Protein A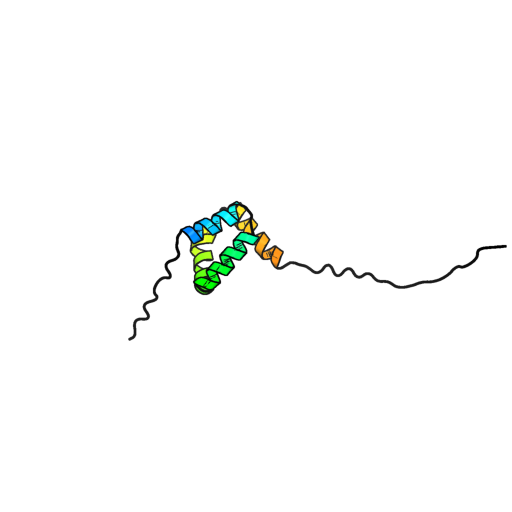F-A0AAP5IFN0-F1 (afdb_monomer)

Structure (mmCIF, N/CA/C/O backbone):
data_AF-A0AAP5IFN0-F1
#
_entry.id   AF-A0AAP5IFN0-F1
#
loop_
_atom_site.group_PDB
_atom_site.id
_atom_site.type_symbol
_atom_site.label_atom_id
_atom_site.label_alt_id
_atom_site.label_comp_id
_atom_site.label_asym_id
_atom_site.label_entity_id
_atom_site.label_seq_id
_atom_site.pdbx_PDB_ins_code
_atom_site.Cartn_x
_atom_site.Cartn_y
_atom_site.Cartn_z
_atom_site.occupancy
_atom_site.B_iso_or_equiv
_atom_site.auth_seq_id
_atom_site.auth_comp_id
_atom_site.auth_asym_id
_atom_site.auth_atom_id
_atom_site.pdbx_PDB_model_num
ATOM 1 N N . MET A 1 1 ? -23.873 18.041 25.443 1.00 43.16 1 MET A N 1
ATOM 2 C CA . MET A 1 1 ? -22.770 17.920 24.468 1.00 43.16 1 MET A CA 1
ATOM 3 C C . MET A 1 1 ? -22.437 16.448 24.371 1.00 43.16 1 MET A C 1
ATOM 5 O O . MET A 1 1 ? -21.922 15.899 25.331 1.00 43.16 1 MET A O 1
ATOM 9 N N . THR A 1 2 ? -22.854 15.780 23.300 1.00 44.12 2 THR A N 1
ATOM 10 C CA . THR A 1 2 ? -22.460 14.391 23.045 1.00 44.12 2 THR A CA 1
ATOM 11 C C . THR A 1 2 ? -21.015 14.394 22.572 1.00 44.12 2 THR A C 1
ATOM 13 O O . THR A 1 2 ? -20.712 14.896 21.492 1.00 44.12 2 THR A O 1
ATOM 16 N N . GLU A 1 3 ? -20.132 13.901 23.430 1.00 53.25 3 GLU A N 1
ATOM 17 C CA . GLU A 1 3 ? -18.732 13.643 23.126 1.00 53.25 3 GLU A CA 1
ATOM 18 C C . GLU A 1 3 ? -18.677 12.540 22.065 1.00 53.25 3 GLU A C 1
ATOM 20 O O . GLU A 1 3 ? -18.995 11.381 22.333 1.00 53.25 3 GLU A O 1
ATOM 25 N N . VAL A 1 4 ? -18.351 12.911 20.826 1.00 56.00 4 VAL A N 1
ATOM 26 C CA . VAL A 1 4 ? -18.036 11.937 19.782 1.00 56.00 4 VAL A CA 1
ATOM 27 C C . VAL A 1 4 ? -16.671 11.371 20.151 1.00 56.00 4 VAL A C 1
ATOM 29 O O . VAL A 1 4 ? -15.640 11.963 19.843 1.00 56.00 4 VAL A O 1
ATOM 32 N N . GLN A 1 5 ? -16.659 10.260 20.882 1.00 49.22 5 GLN A N 1
ATOM 33 C CA . GLN A 1 5 ? -15.445 9.489 21.103 1.00 49.22 5 GLN A CA 1
ATOM 34 C C . GLN A 1 5 ? -14.997 8.953 19.742 1.00 49.22 5 GLN A C 1
ATOM 36 O O . GLN A 1 5 ? -15.525 7.959 19.250 1.00 49.22 5 GLN A O 1
ATOM 41 N N . ALA A 1 6 ? -14.051 9.646 19.107 1.00 58.50 6 ALA A N 1
ATOM 42 C CA . ALA A 1 6 ? -13.324 9.126 17.962 1.00 58.50 6 ALA A CA 1
ATOM 43 C C . ALA A 1 6 ? -12.502 7.930 18.457 1.00 58.50 6 ALA A C 1
ATOM 45 O O . ALA A 1 6 ? -11.378 8.074 18.937 1.00 58.50 6 ALA A O 1
ATOM 46 N N . THR A 1 7 ? -13.099 6.742 18.435 1.00 59.16 7 THR A N 1
ATOM 47 C CA . THR A 1 7 ? -12.388 5.502 18.728 1.00 59.16 7 THR A CA 1
ATOM 48 C C . THR A 1 7 ? -11.307 5.339 17.673 1.00 59.16 7 THR A C 1
ATOM 50 O O . THR A 1 7 ? -11.614 5.094 16.508 1.00 59.16 7 THR A O 1
ATOM 53 N N . ALA A 1 8 ? -10.046 5.516 18.068 1.00 68.12 8 ALA A N 1
ATOM 54 C CA . ALA A 1 8 ? -8.914 5.310 17.180 1.00 68.12 8 ALA A CA 1
ATOM 55 C C . ALA A 1 8 ? -8.948 3.873 16.643 1.00 68.12 8 ALA A C 1
ATOM 57 O O . ALA A 1 8 ? -8.896 2.915 17.419 1.00 68.12 8 ALA A O 1
ATOM 58 N N . THR A 1 9 ? -9.047 3.722 15.322 1.00 79.38 9 THR A N 1
ATOM 59 C CA . THR A 1 9 ? -9.070 2.411 14.671 1.00 79.38 9 THR A CA 1
ATOM 60 C C . THR A 1 9 ? -7.762 1.680 14.965 1.00 79.38 9 THR A C 1
ATOM 62 O O . THR A 1 9 ? -6.685 2.087 14.526 1.00 79.38 9 THR A O 1
ATOM 65 N N . GLN A 1 10 ? -7.838 0.601 15.746 1.00 87.69 10 GLN A N 1
ATOM 66 C CA . GLN A 1 10 ? -6.677 -0.223 16.062 1.00 87.69 10 GLN A CA 1
ATOM 67 C C . GLN A 1 10 ? -6.343 -1.118 14.871 1.00 87.69 10 GLN A C 1
ATOM 69 O O . GLN A 1 10 ? -7.049 -2.079 14.573 1.00 87.69 10 GLN A O 1
ATOM 74 N N . ILE A 1 11 ? -5.242 -0.794 14.201 1.00 90.44 11 ILE A N 1
ATOM 75 C CA . ILE A 1 11 ? -4.731 -1.564 13.071 1.00 90.44 11 ILE A CA 1
ATOM 76 C C . ILE A 1 11 ? -3.602 -2.472 13.571 1.00 90.44 11 ILE A C 1
ATOM 78 O O . ILE A 1 11 ? -2.628 -1.968 14.144 1.00 90.44 11 ILE A O 1
ATOM 82 N N . PRO A 1 12 ? -3.694 -3.796 13.363 1.00 92.56 12 PRO A N 1
ATOM 83 C CA . PRO A 1 12 ? -2.622 -4.718 13.706 1.00 92.56 12 PRO A CA 1
ATOM 84 C C . PRO A 1 12 ? -1.321 -4.373 12.975 1.00 92.56 12 PRO A C 1
ATOM 86 O O . PRO A 1 12 ? -1.317 -4.117 11.773 1.00 92.56 12 PRO A O 1
ATOM 89 N N . VAL A 1 13 ? -0.186 -4.449 13.672 1.00 91.12 13 VAL A N 1
ATOM 90 C CA . VAL A 1 13 ? 1.139 -4.221 13.059 1.00 91.12 13 VAL A CA 1
ATOM 91 C C . VAL A 1 13 ? 1.429 -5.238 11.946 1.00 91.12 13 VAL A C 1
ATOM 93 O O . VAL A 1 13 ? 2.147 -4.928 11.000 1.00 91.12 13 VAL A O 1
ATOM 96 N N . SER A 1 14 ? 0.823 -6.427 12.008 1.00 93.88 14 SER A N 1
ATOM 97 C CA . SER A 1 14 ? 0.912 -7.433 10.948 1.00 93.88 14 SER A CA 1
ATOM 98 C C . SER A 1 14 ? 0.409 -6.925 9.594 1.00 93.88 14 SER A C 1
ATOM 100 O O . SER A 1 14 ? 0.979 -7.309 8.579 1.00 93.88 14 SER A O 1
ATOM 102 N N . GLU A 1 15 ? -0.597 -6.041 9.552 1.00 93.81 15 GLU A N 1
ATOM 103 C CA . GLU A 1 15 ? -1.078 -5.431 8.299 1.00 93.81 15 GLU A CA 1
ATOM 104 C C . GLU A 1 15 ? 0.034 -4.581 7.658 1.00 93.81 15 GLU A C 1
ATOM 106 O O . GLU A 1 15 ? 0.339 -4.726 6.475 1.00 93.81 15 GLU A O 1
ATOM 111 N N . LEU A 1 16 ? 0.727 -3.772 8.469 1.00 93.38 16 LEU A N 1
ATOM 112 C CA . LEU A 1 16 ? 1.866 -2.962 8.024 1.00 93.38 16 LEU A CA 1
ATOM 113 C C . LEU A 1 16 ? 3.022 -3.822 7.525 1.00 93.38 16 LEU A C 1
ATOM 115 O O . LEU A 1 16 ? 3.526 -3.580 6.432 1.00 93.38 16 LEU A O 1
ATOM 119 N N . ILE A 1 17 ? 3.423 -4.828 8.304 1.00 94.56 17 ILE A N 1
ATOM 120 C CA . ILE A 1 17 ? 4.523 -5.723 7.927 1.00 94.56 17 ILE A CA 1
ATOM 121 C C . ILE A 1 17 ? 4.211 -6.390 6.588 1.00 94.56 17 ILE A C 1
ATOM 123 O O . ILE A 1 17 ? 5.049 -6.365 5.696 1.00 94.56 17 ILE A O 1
ATOM 127 N N . THR A 1 18 ? 2.997 -6.915 6.414 1.00 95.81 18 THR A N 1
ATOM 128 C CA . THR A 1 18 ? 2.620 -7.632 5.188 1.00 95.81 18 THR A CA 1
ATOM 129 C C . THR A 1 18 ? 2.662 -6.717 3.958 1.00 95.81 18 THR A C 1
ATOM 131 O O . THR A 1 18 ? 3.158 -7.121 2.905 1.00 95.81 18 THR A O 1
ATOM 134 N N . MET A 1 19 ? 2.219 -5.461 4.086 1.00 95.44 19 MET A N 1
ATOM 135 C CA . MET A 1 19 ? 2.329 -4.480 3.000 1.00 95.44 19 MET A CA 1
ATOM 136 C C . MET A 1 19 ? 3.777 -4.089 2.700 1.00 95.44 19 MET A C 1
ATOM 138 O O . MET A 1 19 ? 4.163 -4.030 1.533 1.00 95.44 19 MET A O 1
ATOM 142 N N . LEU A 1 20 ? 4.592 -3.859 3.733 1.00 95.00 20 LEU A N 1
ATOM 143 C CA . LEU A 1 20 ? 6.015 -3.559 3.568 1.00 95.00 20 LEU A CA 1
ATOM 144 C C . LEU A 1 20 ? 6.759 -4.725 2.904 1.00 95.00 20 LEU A C 1
ATOM 146 O O . LEU A 1 20 ? 7.565 -4.490 2.006 1.00 95.00 20 LEU A O 1
ATOM 150 N N . THR A 1 21 ? 6.449 -5.972 3.269 1.00 95.69 21 THR A N 1
ATOM 151 C CA . THR A 1 21 ? 6.986 -7.173 2.614 1.00 95.69 21 THR A CA 1
ATOM 152 C C . THR A 1 21 ? 6.611 -7.208 1.135 1.00 95.69 21 THR A C 1
ATOM 154 O O . THR A 1 21 ? 7.493 -7.364 0.297 1.00 95.69 21 THR A O 1
ATOM 157 N N . ALA A 1 22 ? 5.345 -6.963 0.779 1.00 95.94 22 ALA A N 1
ATOM 158 C CA . ALA A 1 22 ? 4.929 -6.931 -0.626 1.00 95.94 22 ALA A CA 1
ATOM 159 C C . ALA A 1 22 ? 5.681 -5.861 -1.445 1.00 95.94 22 ALA A C 1
ATOM 161 O O . ALA A 1 22 ? 6.031 -6.095 -2.604 1.00 95.94 22 ALA A O 1
ATOM 162 N N . ILE A 1 23 ? 5.964 -4.700 -0.845 1.00 94.69 23 ILE A N 1
ATOM 163 C CA . ILE A 1 23 ? 6.741 -3.624 -1.480 1.00 94.69 23 ILE A CA 1
ATOM 164 C C . ILE A 1 23 ? 8.225 -4.000 -1.606 1.00 94.69 23 ILE A C 1
ATOM 166 O O . ILE A 1 23 ? 8.839 -3.736 -2.647 1.00 94.69 23 ILE A O 1
ATOM 170 N N . SER A 1 24 ? 8.791 -4.625 -0.571 1.00 93.81 24 SER A N 1
ATOM 171 C CA . SER A 1 24 ? 10.160 -5.156 -0.573 1.00 93.81 24 SER A CA 1
ATOM 172 C C . SER A 1 24 ? 10.346 -6.183 -1.692 1.00 93.81 24 SER A C 1
ATOM 174 O O . SER A 1 24 ? 11.297 -6.091 -2.465 1.00 93.81 24 SER A O 1
ATOM 176 N N . ASP A 1 25 ? 9.377 -7.084 -1.855 1.00 95.94 25 ASP A N 1
ATOM 177 C CA . ASP A 1 25 ? 9.382 -8.137 -2.875 1.00 95.94 25 ASP A CA 1
ATOM 178 C C . ASP A 1 25 ? 9.007 -7.627 -4.276 1.00 95.94 25 ASP A C 1
ATOM 180 O O . ASP A 1 25 ? 8.904 -8.409 -5.222 1.00 95.94 25 ASP A O 1
ATOM 184 N N . ARG A 1 26 ? 8.783 -6.313 -4.434 1.00 94.50 26 ARG A N 1
ATOM 185 C CA . ARG A 1 26 ? 8.349 -5.676 -5.691 1.00 94.50 26 ARG A CA 1
ATOM 186 C C . ARG A 1 26 ? 7.079 -6.313 -6.270 1.00 94.50 26 ARG A C 1
ATOM 188 O O . ARG A 1 26 ? 6.867 -6.323 -7.483 1.00 94.50 26 ARG A O 1
ATOM 195 N N . ASN A 1 27 ? 6.205 -6.818 -5.402 1.00 95.75 27 ASN A N 1
ATOM 196 C CA . ASN A 1 27 ? 4.985 -7.514 -5.784 1.00 95.75 27 ASN A CA 1
ATOM 197 C C . ASN A 1 27 ? 3.780 -6.566 -5.730 1.00 95.75 27 ASN A C 1
ATOM 199 O O . ASN A 1 27 ? 3.030 -6.514 -4.752 1.00 95.75 27 ASN A O 1
A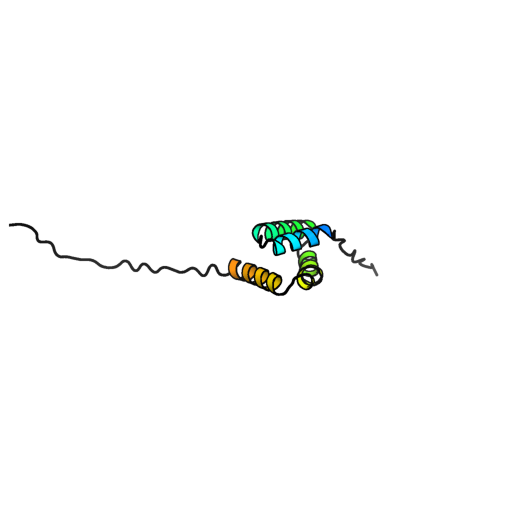TOM 203 N N . TYR A 1 28 ? 3.591 -5.804 -6.810 1.00 93.88 28 TYR A N 1
ATOM 204 C CA . TYR A 1 28 ? 2.513 -4.815 -6.892 1.00 93.88 28 TYR A CA 1
ATOM 205 C C . TYR A 1 28 ? 1.115 -5.449 -6.848 1.00 93.88 28 TYR A C 1
ATOM 207 O O . TYR A 1 28 ? 0.203 -4.904 -6.229 1.00 93.88 28 TYR A O 1
ATOM 215 N N . THR A 1 29 ? 0.953 -6.633 -7.442 1.00 94.19 29 THR A N 1
ATOM 216 C CA . THR A 1 29 ? -0.315 -7.374 -7.430 1.00 94.19 29 THR A CA 1
ATOM 217 C C . THR A 1 29 ? -0.737 -7.729 -6.007 1.00 94.19 29 THR A C 1
ATOM 219 O O . THR A 1 29 ? -1.886 -7.495 -5.634 1.00 94.19 29 THR A O 1
ATOM 222 N N . LEU A 1 30 ? 0.191 -8.247 -5.195 1.00 95.44 30 LEU A N 1
ATOM 223 C CA . LEU A 1 30 ? -0.075 -8.547 -3.790 1.00 95.44 30 LEU A CA 1
ATOM 224 C C . LEU A 1 30 ? -0.369 -7.270 -2.998 1.00 95.44 30 LEU A C 1
ATOM 226 O O . LEU A 1 30 ? -1.339 -7.234 -2.246 1.00 95.44 30 LEU A O 1
ATOM 230 N N . PHE A 1 31 ? 0.410 -6.206 -3.212 1.00 95.38 31 PHE A N 1
ATOM 231 C CA . PHE A 1 31 ? 0.169 -4.916 -2.566 1.00 95.38 31 PHE A CA 1
ATOM 232 C C . PHE A 1 31 ? -1.258 -4.395 -2.823 1.00 95.38 31 PHE A C 1
ATOM 234 O O . PHE A 1 31 ? -1.945 -4.009 -1.882 1.00 95.38 31 PHE A O 1
ATOM 241 N N . ARG A 1 32 ? -1.754 -4.465 -4.067 1.00 95.25 32 ARG A N 1
ATOM 242 C CA . ARG A 1 32 ? -3.126 -4.047 -4.417 1.00 95.25 32 ARG A CA 1
ATOM 243 C C . ARG A 1 32 ? -4.208 -4.916 -3.784 1.00 95.25 32 ARG A C 1
ATOM 245 O O . ARG A 1 32 ? -5.258 -4.399 -3.408 1.00 95.25 32 ARG A O 1
ATOM 252 N N . GLN A 1 33 ? -3.969 -6.220 -3.650 1.00 96.56 33 GLN A N 1
ATOM 253 C CA . GLN A 1 33 ? -4.895 -7.108 -2.940 1.00 96.56 33 GLN A CA 1
ATOM 254 C C . GLN A 1 33 ? -4.973 -6.749 -1.453 1.00 96.56 33 GLN A C 1
ATOM 256 O O . GLN A 1 33 ? -6.072 -6.660 -0.907 1.00 96.56 33 GLN A O 1
ATOM 261 N N . LEU A 1 34 ? -3.823 -6.490 -0.822 1.00 96.31 34 LEU A N 1
ATOM 262 C CA . LEU A 1 34 ? -3.749 -6.067 0.576 1.00 96.31 34 LEU A CA 1
ATOM 263 C C . LEU A 1 34 ? -4.424 -4.708 0.784 1.00 96.31 34 LEU A C 1
ATOM 265 O O . LEU A 1 34 ? -5.226 -4.576 1.700 1.00 96.31 34 LEU A O 1
ATOM 269 N N . GLU A 1 35 ? -4.172 -3.727 -0.088 1.00 95.00 35 GLU A N 1
ATOM 270 C CA . GLU A 1 35 ? -4.856 -2.427 -0.071 1.00 95.00 35 GLU A CA 1
ATOM 271 C C . GLU A 1 35 ? -6.379 -2.598 -0.172 1.00 95.00 35 GLU A C 1
ATOM 273 O O . GLU A 1 35 ? -7.120 -2.071 0.655 1.00 95.00 35 GLU A O 1
ATOM 278 N N . SER A 1 36 ? -6.864 -3.377 -1.145 1.00 95.94 36 SER A N 1
ATOM 279 C CA . SER A 1 36 ? -8.302 -3.596 -1.324 1.00 95.94 36 SER A CA 1
ATOM 280 C C . SER A 1 36 ? -8.936 -4.295 -0.120 1.00 95.94 36 SER A C 1
ATOM 282 O O . SER A 1 36 ? -10.040 -3.931 0.286 1.00 95.94 36 SER A O 1
ATOM 284 N N . ALA A 1 37 ? -8.259 -5.292 0.457 1.00 96.50 37 ALA A N 1
ATOM 285 C CA . ALA A 1 37 ? -8.730 -5.986 1.652 1.00 96.50 37 ALA A CA 1
ATOM 286 C C . ALA A 1 37 ? -8.743 -5.056 2.873 1.00 96.50 37 ALA A C 1
ATOM 288 O O . ALA A 1 37 ? -9.688 -5.082 3.661 1.00 96.50 37 ALA A O 1
ATOM 289 N N . PHE A 1 38 ? -7.727 -4.202 3.002 1.00 95.56 38 PHE A N 1
ATOM 290 C CA . PHE A 1 38 ? -7.619 -3.215 4.067 1.00 95.56 38 PHE A CA 1
ATOM 291 C C . PHE A 1 38 ? -8.746 -2.181 3.986 1.00 95.56 38 PHE A C 1
ATOM 293 O O . PHE A 1 38 ? -9.474 -1.989 4.959 1.00 95.56 38 PHE A O 1
ATOM 300 N N . VAL A 1 39 ? -8.950 -1.567 2.816 1.00 95.06 39 VAL A N 1
ATOM 301 C CA . VAL A 1 39 ? -10.025 -0.587 2.582 1.00 95.06 39 VAL A CA 1
ATOM 302 C C . VAL A 1 39 ? -11.395 -1.219 2.821 1.00 95.06 39 VAL A C 1
ATOM 304 O O . VAL A 1 39 ? -12.249 -0.602 3.450 1.00 95.06 39 VAL A O 1
ATOM 307 N N . SER A 1 40 ? -11.602 -2.471 2.399 1.00 95.69 40 SER A N 1
ATOM 308 C CA . SER A 1 40 ? -12.860 -3.184 2.651 1.00 95.69 40 SER A CA 1
ATOM 309 C C . SER A 1 40 ? -13.133 -3.433 4.138 1.00 95.69 40 SER A C 1
ATOM 311 O O . SER A 1 40 ? -14.293 -3.605 4.509 1.00 95.69 40 SER A O 1
ATOM 313 N N . ARG A 1 41 ? -12.095 -3.511 4.979 1.00 94.69 41 ARG A N 1
ATOM 314 C CA . ARG A 1 41 ? -12.219 -3.766 6.422 1.00 94.69 41 ARG A CA 1
ATOM 315 C C . ARG A 1 41 ? -12.344 -2.489 7.242 1.00 94.69 41 ARG A C 1
ATOM 317 O O . ARG A 1 41 ? -13.121 -2.459 8.189 1.00 94.69 41 ARG A O 1
ATOM 324 N N . TYR A 1 42 ? -11.556 -1.474 6.903 1.00 93.44 42 TYR A N 1
ATOM 325 C CA . TYR A 1 42 ? -11.358 -0.293 7.744 1.00 93.44 42 TYR A CA 1
ATOM 326 C C . TYR A 1 42 ? -11.866 1.009 7.118 1.00 93.44 42 TYR A C 1
ATOM 328 O O . TYR A 1 42 ? -11.968 2.009 7.821 1.00 93.44 42 TYR A O 1
ATOM 336 N N . GLY A 1 43 ? -12.204 1.007 5.829 1.00 93.56 43 GLY A N 1
ATOM 337 C CA . GLY A 1 43 ? -12.599 2.204 5.092 1.00 93.56 43 GLY A CA 1
ATOM 338 C C . GLY A 1 43 ? -11.426 2.911 4.413 1.00 93.56 43 GLY A C 1
ATOM 339 O O . GLY A 1 43 ? -10.248 2.647 4.680 1.00 93.56 43 GLY A O 1
ATOM 340 N N . VAL A 1 44 ? -11.762 3.812 3.490 1.00 93.75 44 VAL A N 1
ATOM 341 C CA . VAL A 1 44 ? -10.777 4.537 2.673 1.00 93.75 44 VAL A CA 1
ATOM 342 C C . VAL A 1 44 ? -10.090 5.648 3.467 1.00 93.75 44 VAL A C 1
ATOM 344 O O . VAL A 1 44 ? -8.913 5.919 3.255 1.00 93.75 44 VAL A O 1
ATOM 347 N N . GLU A 1 45 ? -10.789 6.246 4.427 1.00 92.81 45 GLU A N 1
ATOM 348 C CA . GLU A 1 45 ? -10.277 7.305 5.295 1.00 92.81 45 GLU A CA 1
ATOM 349 C C . GLU A 1 45 ? -9.145 6.763 6.178 1.00 92.81 45 GLU A C 1
ATOM 351 O O . GLU A 1 45 ? -8.044 7.314 6.210 1.00 92.81 45 GLU A O 1
ATOM 356 N N . VAL A 1 46 ?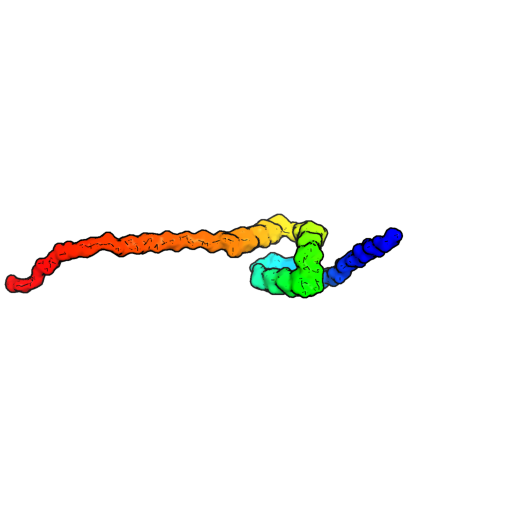 -9.372 5.600 6.799 1.00 93.50 46 VAL A N 1
ATOM 357 C CA . VAL A 1 46 ? -8.365 4.914 7.619 1.00 93.50 46 VAL A CA 1
ATOM 358 C C . VAL A 1 46 ? -7.181 4.456 6.767 1.00 93.50 46 VAL A C 1
ATOM 360 O O . VAL A 1 46 ? -6.035 4.521 7.215 1.00 93.50 46 VAL A O 1
ATOM 363 N N . TRP A 1 47 ? -7.429 4.020 5.528 1.00 94.44 47 TRP A N 1
ATOM 364 C CA . TRP A 1 47 ? -6.361 3.699 4.582 1.00 94.44 47 TRP A CA 1
ATOM 365 C C . TRP A 1 47 ? -5.475 4.907 4.280 1.00 94.44 47 TRP A C 1
ATOM 367 O O . TRP A 1 47 ? -4.254 4.780 4.330 1.00 94.44 47 TRP A O 1
ATOM 377 N N . GLN A 1 48 ? -6.055 6.079 4.019 1.00 93.62 48 GLN A N 1
ATOM 378 C CA . GLN A 1 48 ? -5.287 7.294 3.742 1.00 93.62 48 GLN A CA 1
ATOM 379 C C . GLN A 1 48 ? -4.400 7.691 4.926 1.00 93.62 48 GLN A C 1
ATOM 381 O O . GLN A 1 48 ? -3.225 8.009 4.736 1.00 93.62 48 GLN A O 1
ATOM 386 N N . GLU A 1 49 ? -4.926 7.641 6.150 1.00 93.44 49 GLU A N 1
ATOM 387 C CA . GLU A 1 49 ? -4.136 7.921 7.351 1.00 93.44 49 GLU A CA 1
ATOM 388 C C . GLU A 1 49 ? -3.027 6.883 7.558 1.00 93.44 49 GLU A C 1
ATOM 390 O O . GLU A 1 49 ? -1.865 7.234 7.777 1.00 93.44 49 GLU A O 1
ATOM 395 N N . PHE A 1 50 ? -3.356 5.596 7.440 1.00 93.38 50 PHE A N 1
ATOM 396 C CA . PHE A 1 50 ? -2.390 4.511 7.571 1.00 93.38 50 PHE A CA 1
ATOM 397 C C . PHE A 1 50 ? -1.273 4.616 6.526 1.00 93.38 50 PHE A C 1
ATOM 399 O O . PHE A 1 50 ? -0.091 4.528 6.862 1.00 93.38 50 PHE A O 1
ATOM 406 N N . PHE A 1 51 ? -1.629 4.861 5.268 1.00 93.50 51 PHE A N 1
ATOM 407 C CA . PHE A 1 51 ? -0.673 5.010 4.182 1.00 93.50 51 PHE A CA 1
ATOM 408 C C . PHE A 1 51 ? 0.279 6.182 4.443 1.00 93.50 51 PHE A C 1
ATOM 410 O O . PHE A 1 51 ? 1.494 6.000 4.415 1.00 93.50 51 PHE A O 1
ATOM 417 N N . ASN A 1 52 ? -0.256 7.362 4.770 1.00 93.12 52 ASN A N 1
ATOM 418 C CA . ASN A 1 52 ? 0.540 8.579 4.935 1.00 93.12 52 ASN A CA 1
ATOM 419 C C . ASN A 1 52 ? 1.415 8.575 6.194 1.00 93.12 52 ASN A C 1
ATOM 421 O O . ASN A 1 52 ? 2.553 9.037 6.147 1.00 93.12 52 ASN A O 1
ATOM 425 N N . PHE A 1 53 ? 0.904 8.063 7.317 1.00 92.62 53 PHE A N 1
ATOM 426 C CA . PHE A 1 53 ? 1.582 8.184 8.612 1.00 92.62 53 PHE A CA 1
ATOM 427 C C . PHE A 1 53 ? 2.304 6.915 9.068 1.00 92.62 53 PHE A C 1
ATOM 429 O O . PHE A 1 53 ? 3.165 6.996 9.943 1.00 92.62 53 PHE A O 1
ATOM 436 N N . ARG A 1 54 ? 1.971 5.741 8.517 1.00 92.06 54 ARG A N 1
ATOM 437 C CA . ARG A 1 54 ? 2.585 4.460 8.913 1.00 92.06 54 ARG A CA 1
ATOM 438 C C . ARG A 1 54 ? 3.407 3.858 7.784 1.00 92.06 54 ARG A C 1
ATOM 440 O O . ARG A 1 54 ? 4.560 3.506 8.007 1.00 92.06 54 ARG A O 1
ATOM 447 N N . LEU A 1 55 ? 2.821 3.738 6.592 1.00 92.94 55 LEU A N 1
ATOM 448 C CA . LEU A 1 55 ? 3.457 3.031 5.483 1.00 92.94 55 LEU A CA 1
ATOM 449 C C . LEU A 1 55 ? 4.540 3.881 4.815 1.00 92.94 55 LEU A C 1
ATOM 451 O O . LEU A 1 55 ? 5.687 3.452 4.748 1.00 92.94 55 LEU A O 1
ATOM 455 N N . LEU A 1 56 ? 4.198 5.094 4.366 1.00 91.44 56 LEU A N 1
ATOM 456 C CA . LEU A 1 56 ? 5.102 5.973 3.621 1.00 91.44 56 LEU A CA 1
ATOM 457 C C . LEU A 1 56 ? 6.402 6.291 4.387 1.00 91.44 56 LEU A C 1
ATOM 459 O O . LEU A 1 56 ? 7.469 6.170 3.784 1.00 91.44 56 LEU A O 1
ATOM 463 N N . PRO A 1 57 ? 6.372 6.624 5.697 1.00 91.88 57 PRO A N 1
ATOM 464 C CA . PRO A 1 57 ? 7.594 6.885 6.460 1.00 91.88 57 PRO A CA 1
ATOM 465 C C . PRO A 1 57 ? 8.462 5.637 6.672 1.00 91.88 57 PRO A C 1
ATOM 467 O O . PRO A 1 57 ? 9.648 5.764 6.964 1.00 91.88 57 PRO A O 1
ATOM 470 N N . GLY A 1 58 ? 7.883 4.438 6.541 1.00 88.56 58 GLY A N 1
ATOM 471 C CA . GLY A 1 58 ? 8.594 3.164 6.652 1.00 88.56 58 GLY A CA 1
ATOM 472 C C . GLY A 1 58 ? 9.319 2.734 5.374 1.00 88.56 58 GLY A C 1
ATOM 473 O O . GLY A 1 58 ? 10.011 1.718 5.395 1.00 88.56 58 GLY A O 1
ATOM 474 N N . LEU A 1 59 ? 9.167 3.470 4.267 1.00 92.25 59 LEU A N 1
ATOM 475 C CA . LEU A 1 59 ? 9.768 3.128 2.979 1.00 92.25 59 LEU A CA 1
ATOM 476 C C . LEU A 1 59 ? 11.109 3.830 2.766 1.00 92.25 59 LEU A C 1
ATOM 478 O O . LEU A 1 59 ? 11.236 5.047 2.899 1.00 92.25 59 LEU A O 1
ATOM 482 N N . ASP A 1 60 ? 12.103 3.060 2.329 1.00 92.88 60 ASP A N 1
ATOM 483 C CA . ASP A 1 60 ? 13.333 3.608 1.776 1.00 92.88 60 ASP A CA 1
ATOM 484 C C . ASP A 1 60 ? 13.072 4.303 0.428 1.00 92.88 60 ASP A C 1
ATOM 486 O O . ASP A 1 60 ? 12.089 4.042 -0.273 1.00 92.88 60 ASP A O 1
ATOM 490 N N . LYS A 1 61 ? 13.982 5.202 0.040 1.00 92.31 61 LYS A N 1
ATOM 491 C CA . LYS A 1 61 ? 13.858 5.989 -1.194 1.00 92.31 61 LYS A CA 1
ATOM 492 C C . LYS A 1 61 ? 13.682 5.115 -2.454 1.00 92.31 61 LYS A C 1
ATOM 494 O O . LYS A 1 61 ? 12.779 5.419 -3.236 1.00 92.31 61 LYS A O 1
ATOM 499 N N . PRO A 1 62 ? 14.473 4.044 -2.678 1.00 93.75 62 PRO A N 1
ATOM 500 C CA . PRO A 1 62 ? 14.220 3.099 -3.768 1.00 93.75 62 PRO A CA 1
ATOM 501 C C . PRO A 1 62 ? 12.806 2.505 -3.767 1.00 93.75 62 PRO A C 1
ATOM 503 O O . PRO A 1 62 ? 12.164 2.461 -4.816 1.00 93.75 62 PRO A O 1
ATOM 506 N N . SER A 1 63 ? 12.307 2.067 -2.612 1.00 93.94 63 SER A N 1
ATOM 507 C CA . SER A 1 63 ? 10.978 1.458 -2.505 1.00 93.94 63 SE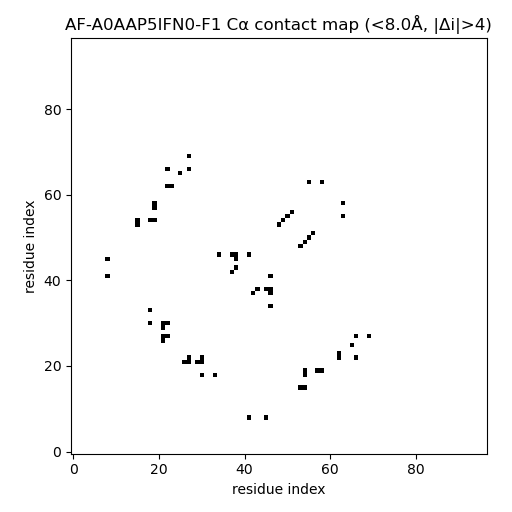R A CA 1
ATOM 508 C C . SER A 1 63 ? 9.832 2.442 -2.700 1.00 93.94 63 SER A C 1
ATOM 510 O O . SER A 1 63 ? 8.872 2.121 -3.402 1.00 93.94 63 SER A O 1
ATOM 512 N N . SER A 1 64 ? 9.961 3.655 -2.166 1.00 92.25 64 SER A N 1
ATOM 513 C CA . SER A 1 64 ? 9.009 4.742 -2.402 1.00 92.25 64 SER A CA 1
ATOM 514 C C . SER A 1 64 ? 8.937 5.112 -3.891 1.00 92.25 64 SER A C 1
ATOM 516 O O . SER A 1 64 ? 7.851 5.178 -4.468 1.00 92.25 64 SER A O 1
ATOM 518 N N . ASN A 1 65 ? 10.092 5.234 -4.558 1.00 93.56 65 ASN A N 1
ATOM 519 C CA . ASN A 1 65 ? 10.152 5.494 -5.998 1.00 93.56 65 ASN A CA 1
ATOM 520 C C . ASN A 1 65 ? 9.503 4.374 -6.820 1.00 93.56 65 ASN A C 1
ATOM 522 O O . ASN A 1 65 ? 8.755 4.656 -7.754 1.00 93.56 65 ASN A O 1
ATOM 526 N N . TRP A 1 66 ? 9.780 3.111 -6.485 1.00 94.12 66 TRP A N 1
ATOM 527 C CA . TRP A 1 66 ? 9.167 1.976 -7.173 1.00 94.12 66 TRP A CA 1
ATOM 528 C C . TRP A 1 66 ? 7.641 2.002 -7.043 1.00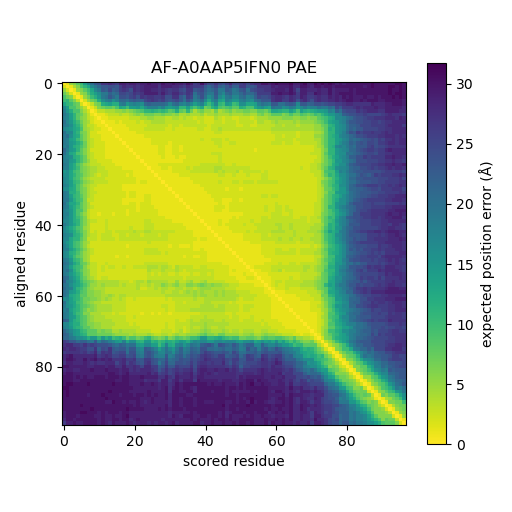 94.12 66 TRP A C 1
ATOM 530 O O . TRP A 1 66 ? 6.946 1.866 -8.050 1.00 94.12 66 TRP A O 1
ATOM 540 N N . LEU A 1 67 ? 7.119 2.237 -5.836 1.00 92.38 67 LEU A N 1
ATOM 541 C CA . LEU A 1 67 ? 5.678 2.295 -5.592 1.00 92.38 67 LEU A CA 1
ATOM 542 C C . LEU A 1 67 ? 5.015 3.435 -6.380 1.00 92.38 67 LEU A C 1
ATOM 544 O O . LEU A 1 67 ? 3.968 3.236 -6.997 1.00 92.38 67 LEU A O 1
ATOM 548 N N . LEU A 1 68 ? 5.657 4.606 -6.425 1.00 91.69 68 LEU A N 1
ATOM 549 C CA . LEU A 1 68 ? 5.193 5.750 -7.209 1.00 91.69 68 LEU A CA 1
ATOM 550 C C . LEU A 1 68 ? 5.138 5.423 -8.707 1.00 91.69 68 LEU A C 1
ATOM 552 O O . LEU A 1 68 ? 4.134 5.705 -9.359 1.00 91.69 68 LEU A O 1
ATOM 556 N N . VAL A 1 69 ? 6.172 4.767 -9.245 1.00 92.19 69 VAL A N 1
ATOM 557 C CA . VAL A 1 69 ? 6.177 4.311 -10.644 1.00 92.19 69 VAL A CA 1
ATOM 558 C C . VAL A 1 69 ? 5.023 3.350 -10.911 1.00 92.19 69 VAL A C 1
ATOM 560 O O . VAL A 1 69 ? 4.376 3.491 -11.944 1.00 92.19 69 VAL A O 1
ATOM 563 N N . GLN A 1 70 ? 4.726 2.411 -10.008 1.00 90.75 70 GLN A N 1
ATOM 564 C CA . GLN A 1 70 ? 3.593 1.497 -10.189 1.00 90.75 70 GLN A CA 1
ATOM 565 C C . GLN A 1 70 ? 2.255 2.246 -10.234 1.00 90.75 70 GLN A C 1
ATOM 567 O O . GLN A 1 70 ? 1.464 2.018 -11.149 1.00 90.75 70 GLN A O 1
ATOM 572 N N . PHE A 1 71 ? 2.024 3.191 -9.315 1.00 86.62 71 PHE A N 1
ATOM 573 C CA . PHE A 1 71 ? 0.807 4.008 -9.326 1.00 86.62 71 PHE A CA 1
ATOM 574 C C . PHE A 1 71 ? 0.665 4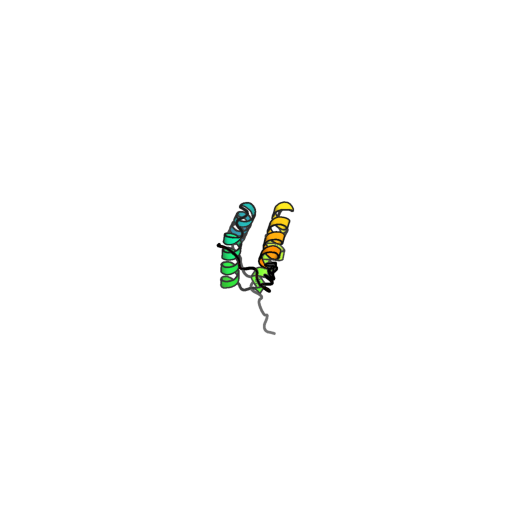.840 -10.603 1.00 86.62 71 PHE A C 1
ATOM 576 O O . PHE A 1 71 ? -0.417 4.886 -11.187 1.00 86.62 71 PHE A O 1
ATOM 583 N N . CYS A 1 72 ? 1.748 5.460 -11.076 1.00 85.25 72 CYS A N 1
ATOM 584 C CA . CYS A 1 72 ? 1.721 6.238 -12.313 1.00 85.25 72 CYS A CA 1
ATOM 585 C C . CYS A 1 72 ? 1.578 5.351 -13.561 1.00 85.25 72 CYS A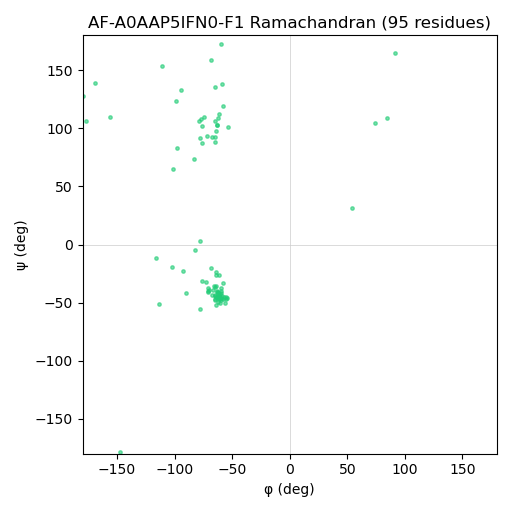 C 1
ATOM 587 O O . CYS A 1 72 ? 0.868 5.713 -14.495 1.00 85.25 72 CYS A O 1
ATOM 589 N N . SER A 1 73 ? 2.210 4.176 -13.584 1.00 79.25 73 SER A N 1
ATOM 590 C CA . SER A 1 73 ? 2.183 3.269 -14.741 1.00 79.25 73 SER A CA 1
ATOM 591 C C . SER A 1 73 ? 0.830 2.583 -14.909 1.00 79.25 73 SER A C 1
ATOM 593 O O . SER A 1 73 ? 0.402 2.362 -16.037 1.00 79.25 73 SER A O 1
ATOM 595 N N . ALA A 1 74 ? 0.115 2.310 -13.814 1.00 62.28 74 ALA A 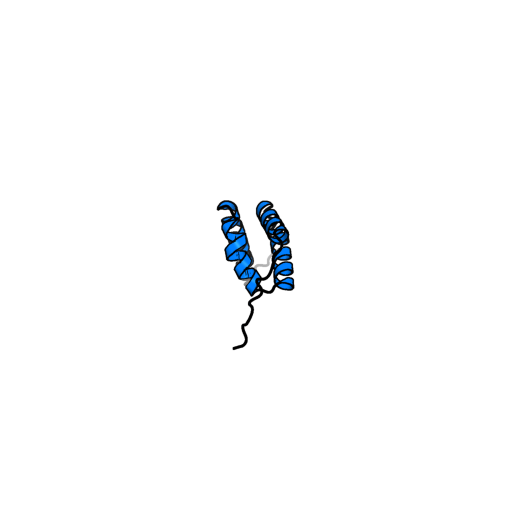N 1
ATOM 596 C CA . ALA A 1 74 ? -1.254 1.798 -13.871 1.00 62.28 74 ALA A CA 1
ATOM 597 C C . ALA A 1 74 ? -2.244 2.800 -14.507 1.00 62.28 74 ALA A C 1
ATOM 599 O O . ALA A 1 74 ? -3.274 2.385 -15.032 1.00 62.28 74 ALA A O 1
ATOM 600 N N . GLY A 1 75 ? -1.932 4.103 -14.485 1.00 52.09 75 GLY A N 1
ATOM 601 C CA . GLY A 1 75 ? -2.736 5.158 -15.114 1.00 52.09 75 GLY A CA 1
ATOM 602 C C . GLY A 1 75 ? -2.322 5.515 -16.548 1.00 52.09 75 GLY A C 1
ATOM 603 O O . GLY A 1 75 ? -3.145 6.016 -17.309 1.00 52.09 75 GLY A O 1
ATOM 604 N N . ILE A 1 76 ? -1.073 5.242 -16.948 1.00 47.00 76 ILE A N 1
ATOM 605 C CA . ILE A 1 76 ? -0.551 5.550 -18.289 1.00 47.00 76 ILE A CA 1
ATOM 606 C C . ILE A 1 76 ? -0.547 4.274 -19.140 1.00 47.00 76 ILE A C 1
ATOM 608 O O . ILE A 1 76 ? 0.486 3.803 -19.607 1.00 47.00 76 ILE A O 1
ATOM 612 N N . VAL A 1 77 ? -1.732 3.739 -19.427 1.00 48.53 77 VAL A N 1
ATOM 613 C CA . VAL A 1 77 ? -1.933 3.053 -20.710 1.00 48.53 77 VAL A CA 1
ATOM 614 C C . VAL A 1 77 ? -2.245 4.157 -21.714 1.00 48.53 77 VAL A C 1
ATOM 616 O O . VAL A 1 77 ? -3.392 4.394 -22.079 1.00 48.53 77 VAL A O 1
ATOM 619 N N . SER A 1 78 ? -1.215 4.919 -22.094 1.00 43.78 78 SER A N 1
ATOM 620 C CA . SER A 1 78 ? -1.322 5.842 -23.221 1.00 43.78 78 SER A CA 1
ATOM 621 C C . SER A 1 78 ? -1.577 4.979 -24.450 1.00 43.78 78 SER A C 1
ATOM 623 O O . SER A 1 78 ? -0.686 4.267 -24.916 1.00 43.78 78 SER A O 1
ATOM 625 N N . VAL A 1 79 ? -2.834 4.959 -24.891 1.00 48.72 79 VAL A N 1
ATOM 626 C CA . VAL A 1 79 ? -3.285 4.286 -26.103 1.00 48.72 79 VAL A CA 1
ATOM 627 C C . VAL A 1 79 ? -2.415 4.809 -27.239 1.00 48.72 79 VAL A C 1
ATOM 629 O O . VAL A 1 79 ? -2.631 5.909 -27.746 1.00 48.72 79 VAL A O 1
ATOM 632 N N . LYS A 1 80 ? -1.406 4.033 -27.649 1.00 44.88 80 LYS A N 1
ATOM 633 C CA . LYS A 1 80 ? -0.823 4.196 -28.977 1.00 44.88 80 LYS A CA 1
ATOM 634 C C . LYS A 1 80 ? -1.933 3.834 -29.952 1.00 44.88 80 LYS A C 1
ATOM 636 O O . LYS A 1 80 ? -2.136 2.665 -30.260 1.00 44.88 80 LYS A O 1
ATOM 641 N N . LYS A 1 81 ? -2.688 4.842 -30.384 1.00 47.44 81 LYS A N 1
ATOM 642 C CA . LYS A 1 81 ? -3.538 4.741 -31.561 1.00 47.44 81 LYS A CA 1
ATOM 643 C C . LYS A 1 81 ? -2.586 4.500 -32.732 1.00 47.44 81 LYS A C 1
ATOM 645 O O . LYS A 1 81 ? -1.842 5.394 -33.120 1.00 47.44 81 LYS A O 1
ATOM 650 N N . ILE A 1 82 ? -2.519 3.256 -33.192 1.00 56.12 82 ILE A N 1
ATOM 651 C CA . ILE A 1 82 ? -1.878 2.915 -34.456 1.00 56.12 82 ILE A CA 1
ATOM 652 C C . ILE A 1 82 ? -2.895 3.359 -35.504 1.00 56.12 82 ILE A C 1
ATOM 654 O O . ILE A 1 82 ? -3.942 2.736 -35.654 1.00 56.12 82 ILE A O 1
ATOM 658 N N . GLU A 1 83 ? -2.658 4.502 -36.139 1.00 49.50 83 GLU A N 1
ATOM 659 C CA . GLU A 1 83 ? -3.361 4.837 -37.374 1.00 49.50 83 GLU A CA 1
ATOM 660 C C . GLU A 1 83 ? -2.719 3.990 -38.480 1.00 49.50 83 GLU A C 1
ATOM 662 O O . GLU A 1 83 ? -1.733 4.379 -39.099 1.00 49.50 83 GLU A O 1
ATOM 667 N N . GLU A 1 84 ? -3.237 2.770 -38.649 1.00 53.75 84 GLU A N 1
ATOM 668 C CA . GLU A 1 84 ? -3.193 2.067 -39.931 1.00 53.75 84 GLU A CA 1
ATOM 669 C C . GLU A 1 84 ? -4.092 2.850 -40.892 1.00 53.75 84 GLU A C 1
ATOM 671 O O . GLU A 1 84 ? -5.308 2.662 -40.928 1.00 53.75 84 GLU A O 1
ATOM 676 N N . ASP A 1 85 ? -3.494 3.788 -41.627 1.00 45.84 85 ASP A N 1
ATOM 677 C CA . ASP A 1 85 ? -4.123 4.369 -42.808 1.00 45.84 85 ASP A CA 1
ATOM 678 C C . ASP A 1 85 ? -3.978 3.366 -43.960 1.00 45.84 85 ASP A C 1
ATOM 680 O O . ASP A 1 85 ? -2.967 3.293 -44.662 1.00 45.84 85 ASP A O 1
ATOM 684 N N . GLU A 1 86 ? -4.990 2.513 -44.085 1.00 55.78 86 GLU A N 1
ATOM 685 C CA . GLU A 1 86 ? -5.268 1.767 -45.302 1.00 55.78 86 GLU A CA 1
ATOM 686 C C . GLU A 1 86 ? -5.977 2.704 -46.292 1.00 55.78 86 GLU A C 1
ATOM 688 O O . GLU A 1 86 ? -7.153 3.016 -46.114 1.00 55.78 86 GLU A O 1
ATOM 693 N N . SER A 1 87 ? -5.274 3.149 -47.340 1.00 48.16 87 SER A N 1
ATOM 694 C CA . SER A 1 87 ? -5.805 3.595 -48.647 1.00 48.16 87 SER A CA 1
ATOM 695 C C . SER A 1 87 ? -4.615 4.008 -49.533 1.00 48.16 87 SER A C 1
ATOM 697 O O . SER A 1 87 ? -3.793 4.804 -49.117 1.00 48.16 87 SER A O 1
ATOM 699 N N . HIS A 1 88 ? -4.393 3.564 -50.772 1.00 39.75 88 HIS A N 1
ATOM 700 C CA . HIS A 1 88 ? -5.329 3.214 -51.830 1.00 39.75 88 HIS A CA 1
ATOM 701 C C . HIS A 1 88 ? -4.561 2.499 -52.978 1.00 39.75 88 HIS A C 1
ATOM 703 O O . HIS A 1 88 ? -3.465 2.909 -53.358 1.00 39.75 88 HIS A O 1
ATOM 709 N N . SER A 1 89 ? -5.167 1.445 -53.536 1.00 48.41 89 SER A N 1
ATOM 710 C CA . SER A 1 89 ? -4.885 0.790 -54.842 1.00 48.41 89 SER A CA 1
ATOM 711 C C . SER A 1 89 ? -5.059 1.793 -56.026 1.00 48.41 89 SER A C 1
ATOM 713 O O . SER A 1 89 ? -5.618 2.855 -55.747 1.00 48.41 89 SER A O 1
ATOM 715 N N . PRO A 1 90 ? -4.736 1.534 -57.332 1.00 54.16 90 PRO A N 1
ATOM 716 C CA . PRO A 1 90 ? -4.525 0.233 -57.992 1.00 54.16 90 PRO A CA 1
ATOM 717 C C . PRO A 1 90 ? -3.484 0.160 -59.158 1.00 54.16 90 PRO A C 1
ATOM 719 O O . PRO A 1 90 ? -2.892 1.140 -59.593 1.00 54.16 90 PRO A O 1
ATOM 722 N N . GLU A 1 91 ? -3.373 -1.052 -59.727 1.00 42.34 91 GLU A N 1
ATOM 723 C CA . GLU A 1 91 ? -3.193 -1.336 -61.169 1.00 42.34 91 GLU A CA 1
ATOM 724 C C . GLU A 1 91 ? -1.784 -1.311 -61.809 1.00 42.34 91 GLU A C 1
ATOM 726 O O . GLU A 1 91 ? -1.251 -0.264 -62.151 1.00 42.34 91 GLU A O 1
ATOM 731 N N . LYS A 1 92 ? -1.267 -2.504 -62.166 1.00 45.62 92 LYS A N 1
ATOM 732 C CA . LYS A 1 92 ? -1.065 -2.914 -63.577 1.00 45.62 92 LYS A CA 1
ATOM 733 C C . LYS A 1 92 ? -1.045 -4.438 -63.722 1.00 45.62 92 LYS A C 1
ATOM 735 O O . LYS A 1 92 ? -0.084 -5.117 -63.371 1.00 45.62 92 LYS A O 1
ATOM 740 N N . ARG A 1 93 ? -2.105 -4.966 -64.340 1.00 49.38 93 ARG A N 1
ATOM 741 C CA . ARG A 1 93 ? -2.060 -6.230 -65.085 1.00 49.38 93 ARG A CA 1
ATOM 742 C C . ARG A 1 93 ? -1.130 -6.059 -66.289 1.00 49.38 93 ARG A C 1
ATOM 744 O O . ARG A 1 93 ? -1.286 -5.085 -67.022 1.00 49.38 93 ARG A O 1
ATOM 751 N N . LYS A 1 94 ? -0.261 -7.041 -66.538 1.00 45.22 94 LYS A N 1
ATOM 752 C CA . LYS A 1 94 ? -0.111 -7.727 -67.838 1.00 45.22 94 LYS A CA 1
ATOM 753 C C . LYS A 1 94 ? 0.936 -8.835 -67.717 1.00 45.22 94 LYS A C 1
ATOM 755 O O . LYS A 1 94 ? 2.130 -8.570 -67.653 1.00 45.22 94 LYS A O 1
ATOM 760 N N . GLY A 1 95 ? 0.450 -10.071 -67.704 1.00 49.56 95 GLY A N 1
ATOM 761 C CA . GLY A 1 95 ? 1.200 -11.248 -68.115 1.00 49.56 95 GLY A CA 1
ATOM 762 C C . GLY A 1 95 ? 0.615 -11.789 -69.422 1.00 49.56 95 GLY A C 1
ATOM 763 O O . GLY A 1 95 ? -0.575 -11.606 -69.675 1.00 49.56 95 GLY A O 1
ATOM 764 N N . ALA A 1 96 ? 1.483 -12.472 -70.169 1.00 43.59 96 ALA A N 1
ATOM 765 C CA . ALA A 1 96 ? 1.231 -13.392 -71.282 1.00 43.59 96 ALA A CA 1
ATOM 766 C C . ALA A 1 96 ? 0.791 -12.805 -72.641 1.00 43.59 96 ALA A C 1
ATOM 768 O O . ALA A 1 96 ? -0.375 -12.470 -72.850 1.00 43.59 96 ALA A O 1
ATOM 769 N N . ALA A 1 97 ? 1.732 -12.788 -73.590 1.00 46.44 97 ALA A N 1
ATOM 770 C CA . ALA A 1 97 ? 1.741 -13.697 -74.743 1.00 46.44 97 ALA A CA 1
ATOM 771 C C . ALA A 1 97 ? 3.183 -13.845 -75.250 1.00 46.44 97 ALA A C 1
ATOM 773 O O . ALA A 1 97 ? 3.873 -12.803 -75.315 1.00 46.44 97 ALA A O 1
#

Sequence (97 aa):
MTEVQATATQIPVSELITMLTAISDRNYTLFRQLESAFVSRYGVEVWQEFFNFRLLPGLDKPSSNWLLVQFCSAGIVSVKKIEEDESHSPEKRKGAA

Foldseek 3Di:
DPPPPPPPDDDDVVLLVQLVVCLVVLPVVSNVVSLVVCCVVPNPVVSVCCCPPPNQVPDDPVSNVSVVCVVVVVVPPPPPPPPPPDDDDDDDDDDDD

Radius 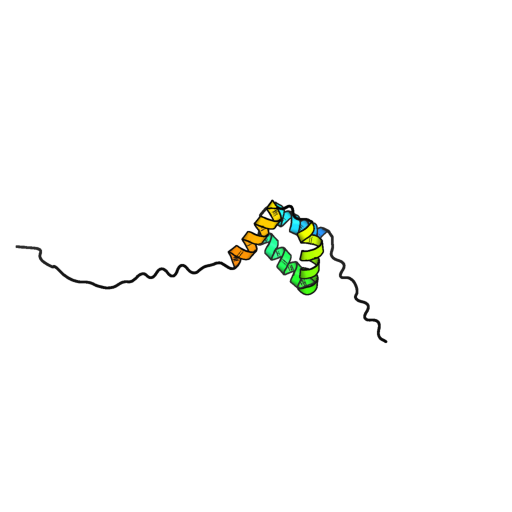of gyration: 25.92 Å; Cα contacts (8 Å, |Δi|>4): 35; chains: 1; bounding box: 37×32×99 Å

Mean predicted aligned error: 12.94 Å

Nearest PDB structures (foldseek):
  8umv-assembly1_D  TM=5.724E-01  e=1.112E+00  Homo sapiens
  1vke-assembly1_A  TM=4.202E-01  e=7.346E+00  Thermotoga maritima MSB8

pLDDT: mean 78.82, std 20.72, range [39.75, 96.56]

Organism: NCBI:txid2712845

Solvent-accessible surface area (backbone atoms only — not comparable to full-atom values): 6294 Å² total; per-residue (Å²): 134,86,79,79,77,79,74,75,82,84,72,62,67,65,60,56,51,54,46,50,50,24,55,73,70,67,34,62,71,58,36,52,52,51,51,52,54,47,30,75,73,64,34,64,67,52,43,52,51,43,41,64,72,54,50,55,77,70,46,53,71,71,52,48,52,50,52,51,50,51,61,53,51,75,70,58,74,74,76,79,76,75,81,80,79,85,80,80,87,87,88,82,90,84,80,89,132

Secondary structure (DSSP, 8-state):
------------HHHHHHHHHHHHTT-HHHHHHHHHHHHHHH-HHHHHHHIIIIIGGG--HHHHHHHHHHHHHHH----------------------

=== Feature glossary ===
The record interleaves many kinds of information about one protein. Here is each kind framed as the question it answers.

Q: Are the domains correctly placed relative to each other?
A: Predicted aligned error is AlphaFold's pairwise confidence. Unlike pLDDT (per-residue), PAE is per-residue-pair and captures whether two parts of the structure are correctly placed relative to each other. Units are ångströms of expected positional error.

Q: Which residues are in helices, strands, or loops?
A: Eight-state secondary structure (DSSP): H is the canonical α-helix, G the tighter 3₁₀-helix, I the wider π-helix; E/B are β-structure, T and S are turns and bends, and '-' is everything else. DSSP derives these from the pattern of main-chain N–H···O=C hydrogen bonds, not from the sequence.

Q: What if only a Cα trace is available?
A: P-SEA three-state annotation labels each residue as helix, strand, or coil based purely on the geometry of the Cα trace. It serves as a fallback when the full backbone (and thus DSSP) is unavailable.

Q: What are the backbone torsion angles?
A: φ (phi) and ψ (psi) are the two rotatable backbone dihedrals per residue: φ is the C(i-1)–N–Cα–C torsion, ψ is the N–Cα–C–N(i+1) torsion, both in degrees on (−180°, 180°]. α-helical residues cluster near (−60°, −45°); β-strand residues near (−120°, +130°). A Ramachandran plot is simply a scatter of (φ, ψ) for every residue.

Q: What known structures does this most resemble?
A: Structural nearest neighbors (via Foldseek easy-search vs the PDB). Reported per hit: target PDB id, E-value, and alignment TM-score. A TM-score above ~0.5 is the conventional threshold for 'same fold'.

Q: What family and function is it annotated with?
A: Database cross-references. InterPro integrates a dozen domain/family signature databases into unified entries with residue-range hits. GO terms attach function/process/location labels with evidence codes. CATH codes position the fold in a four-level structural taxonomy. Organism is the NCBI-taxonomy species name.

Q: Which residues are buried vs exposed?
A: Solvent accessibility: the surface area of each residue that a 1.4 Å water probe can touch, in Å². When only backbone atoms are present the absolute values are lower than full-atom SASA (side chains contribute most of the area) and are flagged as backbone-only.

Q: What do the diagnostic plots show?
A: Three diagnostic plots accompany the record. The Cα contact map visualizes the tertiary structure as a 2D adjacency matrix (8 Å cutoff, sequence-local contacts suppressed). The Ramachandran plot shows the distribution of backbone (φ, ψ) torsions, with points in the α and β basins reflecting secondary structure content. The PAE plot shows AlphaFold's inter-residue confidence as a color matrix.

Q: What is the amino-acid chain?
A: The amino-acid sequence is the protein's primary structure: the linear order of residues from the N-terminus to the C-terminus, written in one-letter code. Everything else here — the 3D coordinates, the secondary structure, the domain annotations — is ultimately a consequence of this string.

Q: What do the rendered images show?
A: The six renders are orthographic views along the three Cartesian axes in both directions. Representation (cartoon, sticks, or surface) and color scheme (sequence-rainbow or by-chain) vary across proteins so the training set covers all the common visualization conventions.

Q: Where is each backbone atom in 3D?
A: The mmCIF table is the protein's shape written out atom by atom. For each backbone N, Cα, C, and carbonyl O, it records an (x, y, z) coordinate triple in Å plus the residue type, chain letter, and residue number.

Q: How mobile is each atom in the crystal?
A: For experimental (PDB) structures, the B-factor (temperature factor) quantifies the positional spread of each atom in the crystal — a combination of thermal vibration and static disorder — in units of Å². High B-factors mark flexible loops or poorly resolved regions; low B-factors mark the rigid, well-ordered core.

Q: How big and how compact is the whole molecule?
A: Three whole-structure scalars: the radius of gyration (RMS distance of Cα from centroid, in Å), the count of Cα–Cα contacts (pairs closer than 8 Å and separated by more than four residues in sequence — i.e. tertiary, not local, contacts), and the bounding-box dimensions. Together they distinguish compact globular folds from extended fibres or disordered chains.

Q: What does the local fold look like, residue by residue?
A: A 3Di character summarizes, for each residue, the relative orientation of the Cα frame of its nearest spatial neighbor. Because it encodes fold topology rather than chemistry, 3Di alignments detect remote structural similarity that sequence alignment misses.

Q: How confident is the AlphaFold model at each residue?
A: For AlphaFold models, the B-factor field carries pLDDT — the model's own estimate of local accuracy on a 0–100 scale. Regions with pLDDT<50 should be treated as essentially unmodeled; they often correspond to intrinsically disordered segments.